Protein AF-0000000072075848 (afdb_homodimer)

Structure (mmCIF, N/CA/C/O backbone):
data_AF-0000000072075848-model_v1
#
loop_
_entity.id
_entity.type
_entity.pdbx_description
1 polymer 'Uncharacterized protein'
#
loop_
_atom_site.group_PDB
_atom_site.id
_atom_site.type_symbol
_atom_site.label_atom_id
_atom_site.label_alt_id
_atom_site.label_comp_id
_atom_site.label_asym_id
_atom_site.label_entity_id
_atom_site.label_seq_id
_atom_site.pdbx_PDB_ins_code
_atom_site.Cartn_x
_atom_site.Cartn_y
_atom_site.Cartn_z
_atom_site.occupancy
_atom_site.B_iso_or_equiv
_atom_site.auth_seq_id
_atom_site.auth_comp_id
_atom_site.auth_asym_id
_atom_site.auth_atom_id
_atom_site.pdbx_PDB_model_num
ATOM 1 N N . MET A 1 1 ? 5.395 -3.512 -11.695 1 87.88 1 MET A N 1
ATOM 2 C CA . MET A 1 1 ? 5.672 -4.086 -10.375 1 87.88 1 MET A CA 1
ATOM 3 C C . MET A 1 1 ? 5.152 -5.516 -10.289 1 87.88 1 MET A C 1
ATOM 5 O O . MET A 1 1 ? 4.219 -5.887 -11 1 87.88 1 MET A O 1
ATOM 9 N N . LYS A 1 2 ? 5.859 -6.375 -9.469 1 93.25 2 LYS A N 1
ATOM 10 C CA . LYS A 1 2 ? 5.355 -7.703 -9.125 1 93.25 2 LYS A CA 1
ATOM 11 C C . LYS A 1 2 ? 4.613 -7.68 -7.793 1 93.25 2 LYS A C 1
ATOM 13 O O . LYS A 1 2 ? 5.027 -7 -6.855 1 93.25 2 LYS A O 1
ATOM 18 N N . ILE A 1 3 ? 3.539 -8.461 -7.75 1 94.94 3 ILE A N 1
ATOM 19 C CA . ILE A 1 3 ? 2.715 -8.508 -6.54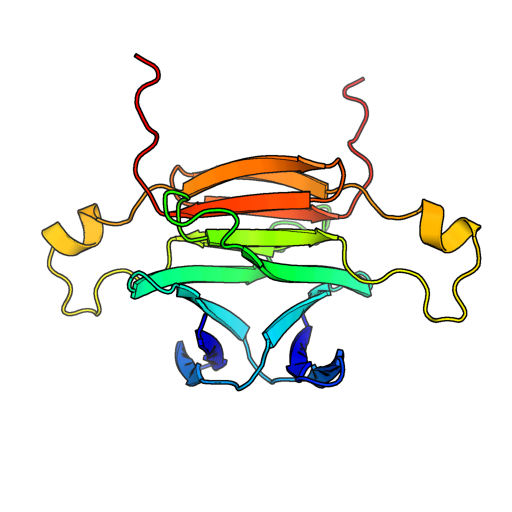7 1 94.94 3 ILE A CA 1
ATOM 20 C C . ILE A 1 3 ? 2.775 -9.906 -5.934 1 94.94 3 ILE A C 1
ATOM 22 O O . ILE A 1 3 ? 2.629 -10.906 -6.641 1 94.94 3 ILE A O 1
ATOM 26 N N . PHE A 1 4 ? 3.039 -9.945 -4.656 1 94.44 4 PHE A N 1
ATOM 27 C CA . PHE A 1 4 ? 3.018 -11.188 -3.895 1 94.44 4 PHE A CA 1
ATOM 28 C C . PHE A 1 4 ? 2.086 -11.07 -2.693 1 94.44 4 PHE A C 1
ATOM 30 O O . PHE A 1 4 ? 1.895 -9.977 -2.154 1 94.44 4 PHE A O 1
ATOM 37 N N . VAL A 1 5 ? 1.543 -12.188 -2.301 1 95.06 5 VAL A N 1
ATOM 38 C CA . VAL A 1 5 ? 0.857 -12.289 -1.017 1 95.06 5 VAL A CA 1
ATOM 39 C C . VAL A 1 5 ? 1.546 -13.328 -0.141 1 95.06 5 VAL A C 1
ATOM 41 O O . VAL A 1 5 ? 2.141 -14.281 -0.652 1 95.06 5 VAL A O 1
ATOM 44 N N . THR A 1 6 ? 1.476 -13.016 1.125 1 91.56 6 THR A N 1
ATOM 45 C CA . THR A 1 6 ? 2.033 -14 2.053 1 91.56 6 THR A CA 1
ATOM 46 C C . THR A 1 6 ? 0.938 -14.906 2.598 1 91.56 6 THR A C 1
ATOM 48 O O . THR A 1 6 ? -0.184 -14.461 2.844 1 91.56 6 THR A O 1
ATOM 51 N N . ASP A 1 7 ? 1.316 -16.172 2.721 1 90.12 7 ASP A N 1
ATOM 52 C CA . ASP A 1 7 ? 0.372 -17.078 3.381 1 90.12 7 ASP A CA 1
ATOM 53 C C . ASP A 1 7 ? 0.685 -17.203 4.871 1 90.12 7 ASP A C 1
ATOM 55 O O . ASP A 1 7 ? 1.527 -16.469 5.398 1 90.12 7 ASP A O 1
ATOM 59 N N . SER A 1 8 ? -0.065 -18.094 5.527 1 88.81 8 SER A N 1
ATOM 60 C CA . SER A 1 8 ? 0.029 -18.219 6.98 1 88.81 8 SER A CA 1
ATOM 61 C C . SER A 1 8 ? 1.42 -18.672 7.406 1 88.81 8 SER A C 1
ATOM 63 O O . SER A 1 8 ? 1.801 -18.516 8.57 1 88.81 8 SER A O 1
ATOM 65 N N . THR A 1 9 ? 2.248 -19.25 6.41 1 87.12 9 THR A N 1
ATOM 66 C CA . THR A 1 9 ? 3.594 -19.703 6.73 1 87.12 9 THR A CA 1
ATOM 67 C C . THR A 1 9 ? 4.621 -18.609 6.445 1 87.12 9 THR A C 1
ATOM 69 O O . THR A 1 9 ? 5.797 -18.766 6.777 1 87.12 9 THR A O 1
ATOM 72 N N . GLY A 1 10 ? 4.156 -17.578 5.844 1 83.62 10 GLY A N 1
ATOM 73 C CA . GLY A 1 10 ? 5.066 -16.5 5.488 1 83.62 10 GLY A CA 1
ATOM 74 C C . GLY A 1 10 ? 5.613 -16.625 4.082 1 83.62 10 GLY A C 1
ATOM 75 O O . GLY A 1 10 ? 6.371 -15.766 3.627 1 83.62 10 GLY A O 1
ATOM 76 N N . ALA A 1 11 ? 5.254 -17.719 3.396 1 88.31 11 ALA A N 1
ATOM 77 C CA . ALA A 1 11 ? 5.719 -17.922 2.027 1 88.31 11 ALA A CA 1
ATOM 78 C C . ALA A 1 11 ? 5.125 -16.891 1.085 1 88.31 11 ALA A C 1
ATOM 80 O O . ALA A 1 11 ? 3.953 -16.516 1.214 1 88.31 11 ALA A O 1
ATOM 81 N N . LEU A 1 12 ? 5.938 -16.5 0.154 1 90.75 12 LEU A N 1
ATOM 82 C CA . LEU A 1 12 ? 5.5 -15.523 -0.844 1 90.75 12 LEU A CA 1
ATOM 83 C C . LEU A 1 12 ? 4.891 -16.219 -2.053 1 90.75 12 LEU A C 1
ATOM 85 O O . LEU A 1 12 ? 5.484 -17.156 -2.602 1 90.75 12 LEU A O 1
ATOM 89 N N . HIS A 1 13 ? 3.715 -15.758 -2.422 1 94.12 13 HIS A N 1
ATOM 90 C CA . HIS A 1 13 ? 3.045 -16.234 -3.627 1 94.12 13 HIS A CA 1
ATOM 91 C C . HIS A 1 13 ? 2.795 -15.094 -4.605 1 94.12 13 HIS A C 1
ATOM 93 O O . HIS A 1 13 ? 2.092 -14.133 -4.277 1 94.12 13 HIS A O 1
ATOM 99 N N . GLN A 1 14 ? 3.361 -15.25 -5.762 1 95.94 14 GLN A N 1
ATOM 100 C CA . GLN A 1 14 ? 3.176 -14.211 -6.766 1 95.94 14 GLN A CA 1
ATOM 101 C C . GLN A 1 14 ? 1.755 -14.227 -7.32 1 95.94 14 GLN A C 1
ATOM 103 O O . GLN A 1 14 ? 1.195 -15.297 -7.57 1 95.94 14 GLN A O 1
ATOM 108 N N . VAL A 1 15 ? 1.175 -13.102 -7.469 1 96.06 15 VAL A N 1
ATOM 109 C CA . VAL A 1 15 ? -0.167 -12.961 -8.023 1 96.06 15 VAL A CA 1
ATOM 110 C C . VAL A 1 15 ? -0.135 -12.008 -9.219 1 96.06 15 VAL A C 1
ATOM 112 O O . VAL A 1 15 ? 0.559 -10.992 -9.195 1 96.06 15 VAL A O 1
ATOM 115 N N . GLU A 1 16 ? -0.877 -12.422 -10.281 1 95.19 16 GLU A N 1
ATOM 116 C CA . GLU A 1 16 ? -0.952 -11.547 -11.445 1 95.19 16 GLU A CA 1
ATOM 117 C C . GLU A 1 16 ? -1.965 -10.43 -11.234 1 95.19 16 GLU A C 1
ATOM 119 O O . GLU A 1 16 ? -3.09 -10.672 -10.797 1 95.19 16 GLU A O 1
ATOM 124 N N . GLY A 1 17 ? -1.541 -9.227 -11.453 1 93.69 17 GLY A N 1
ATOM 125 C CA . GLY A 1 17 ? -2.412 -8.07 -11.344 1 93.69 17 GLY A CA 1
ATOM 126 C C . GLY A 1 17 ? -1.705 -6.762 -11.641 1 93.69 17 GLY A C 1
ATOM 127 O O . GLY A 1 17 ? -0.473 -6.707 -11.664 1 93.69 17 GLY A O 1
ATOM 128 N N . GLU A 1 18 ? -2.494 -5.754 -11.922 1 91.19 18 GLU A N 1
ATOM 129 C CA . GLU A 1 18 ? -1.949 -4.438 -12.234 1 91.19 18 GLU A CA 1
ATOM 130 C C . GLU A 1 18 ? -1.873 -3.564 -10.984 1 91.19 18 GLU A C 1
ATOM 132 O O . GLU A 1 18 ? -0.913 -2.812 -10.805 1 91.19 18 GLU A O 1
ATOM 137 N N . THR A 1 19 ? -2.898 -3.611 -10.188 1 91.94 19 THR A N 1
ATOM 138 C CA . THR A 1 19 ? -2.953 -2.879 -8.922 1 91.94 19 THR A CA 1
ATOM 139 C C . THR A 1 19 ? -3.502 -3.764 -7.809 1 91.94 19 THR A C 1
ATOM 141 O O . THR A 1 19 ? -3.996 -4.863 -8.062 1 91.94 19 THR A O 1
ATOM 144 N N . VAL A 1 20 ? -3.336 -3.273 -6.629 1 93.44 20 VAL A N 1
ATOM 145 C CA . VAL A 1 20 ? -3.859 -3.957 -5.453 1 93.44 20 VAL A CA 1
ATOM 146 C C . VAL A 1 20 ? -4.957 -3.109 -4.809 1 93.44 20 VAL A C 1
ATOM 148 O O . VAL A 1 20 ? -4.82 -1.891 -4.691 1 93.44 20 VAL A O 1
ATOM 151 N N . VAL A 1 21 ? -6.027 -3.746 -4.48 1 91.06 21 VAL A N 1
ATOM 152 C CA . VAL A 1 21 ? -7.078 -3.127 -3.678 1 91.06 21 VAL A CA 1
ATOM 153 C C . VAL A 1 21 ? -7.23 -3.883 -2.357 1 91.06 21 VAL A C 1
ATOM 155 O O . VAL A 1 21 ? -7.312 -5.113 -2.346 1 91.06 21 VAL A O 1
ATOM 158 N N . VAL A 1 22 ? -7.195 -3.154 -1.279 1 92.56 22 VAL A N 1
ATOM 159 C CA . VAL A 1 22 ? -7.449 -3.773 0.018 1 92.56 22 VAL A CA 1
ATOM 160 C C . VAL A 1 22 ? -8.758 -3.24 0.598 1 92.56 22 VAL A C 1
ATOM 162 O O . VAL A 1 22 ? -9.031 -2.041 0.517 1 92.56 22 VAL A O 1
ATOM 165 N N . GLU A 1 23 ? -9.547 -4.094 1.081 1 89.19 23 GLU A N 1
ATOM 166 C CA . GLU A 1 23 ? -10.734 -3.734 1.851 1 89.19 23 GLU A CA 1
ATOM 167 C C . GLU A 1 23 ? -10.492 -3.898 3.348 1 89.19 23 GLU A C 1
ATOM 169 O O . GLU A 1 23 ? -10.203 -5 3.818 1 89.19 23 GLU A O 1
ATOM 174 N N . LEU A 1 24 ? -10.656 -2.805 4 1 88.38 24 LEU A N 1
ATOM 175 C CA . LEU A 1 24 ? -10.414 -2.793 5.438 1 88.38 24 LEU A CA 1
ATOM 176 C C . LEU A 1 24 ? -11.609 -3.359 6.195 1 88.38 24 LEU A C 1
ATOM 178 O O . LEU A 1 24 ? -12.68 -3.568 5.609 1 88.38 24 LEU A O 1
ATOM 182 N N . GLU A 1 25 ? -11.367 -3.572 7.445 1 84.44 25 GLU A N 1
ATOM 183 C CA . GLU A 1 25 ? -12.414 -4.18 8.258 1 84.44 25 GLU A CA 1
ATOM 184 C C . GLU A 1 25 ? -13.656 -3.299 8.305 1 84.44 25 GLU A C 1
ATOM 186 O O . GLU A 1 25 ? -14.781 -3.801 8.414 1 84.44 25 GLU A O 1
ATOM 191 N N . ASN A 1 26 ? -13.469 -2.02 8.188 1 80.56 26 ASN A N 1
ATOM 192 C CA . ASN A 1 26 ? -14.609 -1.109 8.242 1 80.56 26 ASN A CA 1
ATOM 193 C C . ASN A 1 26 ? -15.266 -0.943 6.879 1 80.56 26 ASN A C 1
ATOM 195 O O . ASN A 1 26 ? -16.156 -0.108 6.707 1 80.56 26 ASN A O 1
ATOM 199 N N . GLY A 1 27 ? -14.82 -1.688 5.914 1 81.56 27 GLY A N 1
ATOM 200 C CA . GLY A 1 27 ? -15.43 -1.679 4.59 1 81.56 27 GLY A CA 1
ATOM 201 C C . GLY A 1 27 ? -14.797 -0.667 3.652 1 81.56 27 GLY A C 1
ATOM 202 O O . GLY A 1 27 ? -15.047 -0.689 2.447 1 81.56 27 GLY A O 1
ATOM 203 N N . LYS A 1 28 ? -14.047 0.254 4.176 1 83.25 28 LYS A N 1
ATOM 204 C CA . LYS A 1 28 ? -13.359 1.208 3.312 1 83.25 28 LYS A CA 1
ATOM 205 C C . LYS A 1 28 ? -12.234 0.532 2.533 1 83.25 28 LYS A C 1
ATOM 207 O O . LYS A 1 28 ? -11.742 -0.521 2.939 1 83.25 28 LYS A O 1
ATOM 212 N N . THR A 1 29 ? -11.875 1.178 1.414 1 87.38 29 THR A N 1
ATOM 213 C CA . THR A 1 29 ? -10.875 0.541 0.557 1 87.38 29 THR A CA 1
ATOM 214 C C . THR A 1 29 ? -9.703 1.48 0.302 1 87.38 29 THR A C 1
ATOM 216 O O . THR A 1 29 ? -9.852 2.703 0.357 1 87.38 29 THR A O 1
ATOM 219 N N . LEU A 1 30 ? -8.57 0.925 0.158 1 90.12 30 LEU A N 1
ATOM 220 C CA . LEU A 1 30 ? -7.367 1.563 -0.362 1 90.12 30 LEU A CA 1
ATOM 221 C C . LEU A 1 30 ? -6.879 0.859 -1.624 1 90.12 30 LEU A C 1
ATOM 223 O O . LEU A 1 30 ? -6.992 -0.364 -1.741 1 90.12 30 LEU A O 1
ATOM 227 N N . GLU A 1 31 ? -6.402 1.621 -2.479 1 90.56 31 GLU A N 1
ATOM 228 C CA . GLU A 1 31 ? -5.809 1.087 -3.701 1 90.56 31 GLU A CA 1
ATOM 229 C C . GLU A 1 31 ? -4.348 1.5 -3.83 1 90.56 31 GLU A C 1
ATOM 231 O O . GLU A 1 31 ? -3.967 2.596 -3.414 1 90.56 31 GLU A O 1
ATOM 236 N N . LEU A 1 32 ? -3.549 0.618 -4.363 1 92.88 32 LEU A N 1
ATOM 237 C CA . LEU A 1 32 ? -2.141 0.936 -4.57 1 92.88 32 LEU A CA 1
ATOM 238 C C . LEU A 1 32 ? -1.674 0.466 -5.945 1 92.88 32 LEU A C 1
ATOM 240 O O . LEU A 1 32 ? -2.098 -0.59 -6.422 1 92.88 32 LEU A O 1
ATOM 244 N N . GLY A 1 33 ? -0.871 1.235 -6.543 1 91.25 33 GLY A N 1
ATOM 245 C CA . GLY A 1 33 ? -0.229 0.935 -7.812 1 91.25 33 GLY A CA 1
ATOM 246 C C . GLY A 1 33 ? 1.149 1.555 -7.945 1 91.25 33 GLY A C 1
ATOM 247 O O . GLY A 1 33 ? 1.474 2.516 -7.246 1 91.25 33 GLY A O 1
ATOM 248 N N . GLU A 1 34 ? 1.93 0.897 -8.75 1 89.19 34 GLU A N 1
ATOM 249 C CA . GLU A 1 34 ? 3.256 1.459 -8.984 1 89.19 34 GLU A CA 1
ATOM 250 C C . GLU A 1 34 ? 3.17 2.787 -9.727 1 89.19 34 GLU A C 1
ATOM 252 O O . GLU A 1 34 ? 2.363 2.938 -10.648 1 89.19 34 GLU A O 1
ATOM 257 N N . PHE A 1 35 ? 3.768 3.748 -9.164 1 79.75 35 PHE A N 1
ATOM 258 C CA . PHE A 1 35 ? 3.898 4.98 -9.93 1 79.75 35 PHE A CA 1
ATOM 259 C C . PHE A 1 35 ? 5.285 5.086 -10.555 1 79.75 35 PHE A C 1
ATOM 261 O O . PHE A 1 35 ? 6.262 4.594 -9.984 1 79.75 35 PHE A O 1
ATOM 268 N N . ASN A 1 36 ? 5.363 5.391 -11.734 1 71.81 36 ASN A N 1
ATOM 269 C CA . ASN A 1 36 ? 6.574 5.758 -12.461 1 71.81 36 ASN A CA 1
ATOM 270 C C . ASN A 1 36 ? 6.352 6.992 -13.336 1 71.81 36 ASN A C 1
ATOM 272 O O . ASN A 1 36 ? 6.113 6.875 -14.539 1 71.81 36 ASN A O 1
ATOM 276 N N . TYR A 1 37 ? 6.309 8.141 -12.594 1 68.56 37 TYR A N 1
ATOM 277 C CA . TYR A 1 37 ? 5.949 9.367 -13.289 1 68.56 37 TYR A CA 1
ATOM 278 C C . TYR A 1 37 ? 6.996 9.727 -14.336 1 68.56 37 TYR A C 1
ATOM 280 O O . TYR A 1 37 ? 6.652 10.172 -15.438 1 68.56 37 TYR A O 1
ATOM 288 N N . ARG A 1 38 ? 8.266 9.688 -13.883 1 68.38 38 ARG A N 1
ATOM 289 C CA . ARG A 1 38 ? 9.375 10.055 -14.758 1 68.38 38 ARG A CA 1
ATOM 290 C C . ARG A 1 38 ? 10.539 9.078 -14.602 1 68.38 38 ARG A C 1
ATOM 292 O O . ARG A 1 38 ? 10.641 8.383 -13.586 1 68.38 38 ARG A O 1
ATOM 299 N N . PRO A 1 39 ? 11.289 8.906 -15.734 1 73.19 39 PRO A N 1
ATOM 300 C CA . PRO A 1 39 ? 12.422 7.98 -15.703 1 73.19 39 PRO A CA 1
ATOM 301 C C . PRO A 1 39 ? 13.344 8.211 -14.508 1 73.19 39 PRO A C 1
ATOM 303 O O . PRO A 1 39 ? 13.922 7.254 -13.977 1 73.19 39 PRO A O 1
ATOM 306 N N . ASP A 1 40 ? 13.43 9.492 -13.953 1 76.88 40 ASP A N 1
ATOM 307 C CA . ASP A 1 40 ? 14.336 9.82 -12.859 1 76.88 40 ASP A CA 1
ATOM 308 C C . ASP A 1 40 ? 13.609 9.805 -11.516 1 76.88 40 ASP A C 1
ATOM 310 O O . ASP A 1 40 ? 14.203 10.078 -10.477 1 76.88 40 ASP A O 1
ATOM 314 N N . ALA A 1 41 ? 12.414 9.43 -11.703 1 75.94 41 ALA A N 1
ATOM 315 C CA . ALA A 1 41 ? 11.641 9.383 -10.469 1 75.94 41 ALA A CA 1
ATOM 316 C C . ALA A 1 41 ? 11.922 8.109 -9.688 1 75.94 41 ALA A C 1
ATOM 318 O O . ALA A 1 41 ? 12.234 7.07 -10.273 1 75.94 41 ALA A O 1
ATOM 319 N N . PRO A 1 42 ? 11.93 8.258 -8.406 1 82.25 42 PRO A N 1
ATOM 320 C CA . PRO A 1 42 ? 12.055 7.016 -7.641 1 82.25 42 PRO A CA 1
ATOM 321 C C . PRO A 1 42 ? 10.961 6 -7.98 1 82.25 42 PRO A C 1
ATOM 323 O O . PRO A 1 42 ? 9.898 6.375 -8.469 1 82.25 42 PRO A O 1
ATOM 326 N N . HIS A 1 43 ? 11.398 4.773 -7.871 1 86.38 43 HIS A N 1
ATOM 327 C CA . HIS A 1 43 ? 10.398 3.723 -8 1 86.38 43 HIS A CA 1
ATOM 328 C C . HIS A 1 43 ? 9.641 3.518 -6.688 1 86.38 43 HIS A C 1
ATOM 330 O O . HIS A 1 43 ? 10.258 3.371 -5.629 1 86.38 43 HIS A O 1
ATOM 336 N N . GLY A 1 44 ? 8.367 3.615 -6.762 1 90.62 44 GLY A N 1
ATOM 337 C CA . GLY A 1 44 ? 7.535 3.469 -5.574 1 90.62 44 GLY A CA 1
ATOM 338 C C . GLY A 1 44 ? 6.094 3.135 -5.895 1 90.62 44 GLY A C 1
ATOM 339 O O . GLY A 1 44 ? 5.793 2.625 -6.977 1 90.62 44 GLY A O 1
ATOM 340 N N . ILE A 1 45 ? 5.277 3.256 -4.906 1 93.44 45 ILE A N 1
ATOM 341 C CA . ILE A 1 45 ? 3.852 3.02 -5.098 1 93.44 45 ILE A CA 1
ATOM 342 C C . ILE A 1 45 ? 3.066 4.277 -4.738 1 93.44 45 ILE A C 1
ATOM 344 O O . ILE A 1 45 ? 3.514 5.082 -3.918 1 93.44 45 ILE A O 1
ATOM 348 N N . THR A 1 46 ? 2.018 4.438 -5.453 1 91.88 46 THR A N 1
ATOM 349 C CA . THR A 1 46 ? 0.996 5.398 -5.059 1 91.88 46 THR A CA 1
ATOM 350 C C . THR A 1 46 ? -0.142 4.707 -4.316 1 91.88 46 THR A C 1
ATOM 352 O O . THR A 1 46 ? -0.589 3.631 -4.715 1 91.88 46 THR A O 1
ATOM 355 N N . ILE A 1 47 ? -0.555 5.301 -3.199 1 92.38 47 ILE A N 1
ATOM 356 C CA . ILE A 1 47 ? -1.702 4.812 -2.441 1 92.38 47 ILE A CA 1
ATOM 357 C C . ILE A 1 47 ? -2.822 5.852 -2.477 1 92.38 47 ILE A C 1
ATOM 359 O O . ILE A 1 47 ? -2.578 7.043 -2.273 1 92.38 47 ILE A O 1
ATOM 363 N N . TRP A 1 48 ? -3.969 5.434 -2.779 1 87.38 48 TRP A N 1
ATOM 364 C CA . TRP A 1 48 ? -5.086 6.371 -2.783 1 87.38 48 TRP A CA 1
ATOM 365 C C . TRP A 1 48 ? -6.355 5.711 -2.256 1 87.38 48 TRP A C 1
ATOM 367 O O . TRP A 1 48 ? -6.453 4.48 -2.223 1 87.38 48 TRP A O 1
ATOM 377 N N . GLY A 1 49 ? -6.973 6.508 -1.62 1 78.94 49 GLY A N 1
ATOM 378 C CA . GLY A 1 49 ? -8.258 6.035 -1.125 1 78.94 49 GLY A CA 1
ATOM 379 C C . GLY A 1 49 ? -9.156 5.488 -2.219 1 78.94 49 GLY A C 1
ATOM 380 O O . GLY A 1 49 ? -9.148 5.992 -3.344 1 78.94 49 GLY A O 1
ATOM 381 N N . GLY A 1 50 ? -9.359 4.16 -2.232 1 61.09 50 GLY A N 1
ATOM 382 C CA . GLY A 1 50 ? -10.07 3.377 -3.232 1 61.09 50 GLY A CA 1
ATOM 383 C C . GLY A 1 50 ? -11.398 3.992 -3.645 1 61.09 50 GLY A C 1
ATOM 384 O O . GLY A 1 50 ? -11.742 5.086 -3.195 1 61.09 50 GLY A O 1
ATOM 385 N N . ARG A 1 51 ? -11.93 3.217 -4.785 1 54.31 51 ARG A N 1
ATOM 386 C CA . ARG A 1 51 ? -13.141 3.314 -5.594 1 54.31 51 ARG A CA 1
ATOM 387 C C . ARG A 1 51 ? -14.328 3.754 -4.742 1 54.31 51 ARG A C 1
ATOM 389 O O . ARG A 1 51 ? -14.484 3.303 -3.605 1 54.31 51 ARG A O 1
ATOM 396 N N . GLN A 1 52 ? -14.602 4.863 -5.141 1 45 52 GLN A N 1
ATOM 397 C CA . GLN A 1 52 ? -15.945 5.395 -4.938 1 45 52 GLN A CA 1
ATOM 398 C C . GLN A 1 52 ? -16.984 4.273 -4.859 1 45 52 GLN A C 1
ATOM 400 O O . GLN A 1 52 ? -16.734 3.164 -5.34 1 45 52 GLN A O 1
ATOM 405 N N . PRO A 1 53 ? -18.109 4.836 -5.02 1 40.94 53 PRO A N 1
ATOM 406 C CA . PRO A 1 53 ? -19.516 4.414 -5.074 1 40.94 53 PRO A CA 1
ATOM 407 C C . PRO A 1 53 ? -19.766 3.371 -6.16 1 40.94 53 PRO A C 1
ATOM 409 O O . PRO A 1 53 ? -19.172 3.428 -7.234 1 40.94 53 PRO A O 1
ATOM 412 N N . LEU A 1 54 ? -19.672 2.23 -5.859 1 45.25 54 LEU A N 1
ATOM 413 C CA . LEU A 1 54 ? -20.469 1.454 -6.805 1 45.25 54 LEU A CA 1
ATOM 414 C C . LEU A 1 54 ? -21.281 2.371 -7.711 1 45.25 54 LEU A C 1
ATOM 416 O O . LEU A 1 54 ? -21.625 3.494 -7.324 1 45.25 54 LEU A O 1
ATOM 420 N N . GLU A 1 55 ? -21.109 2.143 -8.961 1 50.16 55 GLU A N 1
ATOM 421 C CA . GLU A 1 55 ? -22.062 2.816 -9.844 1 50.16 55 GLU A CA 1
ATOM 422 C C . GLU A 1 55 ? -23.297 3.281 -9.07 1 50.16 55 GLU A C 1
ATOM 424 O O . GLU A 1 55 ? -23.922 4.277 -9.438 1 50.16 55 GLU A O 1
ATOM 429 N N . SER A 1 56 ? -23.516 2.578 -8.211 1 50.03 56 SER A N 1
ATOM 430 C CA . SER A 1 56 ? -24.703 2.955 -7.438 1 50.03 56 SER A CA 1
ATOM 431 C C . SER A 1 56 ? -24.375 4.078 -6.457 1 50.03 56 SER A C 1
ATOM 433 O O . SER A 1 56 ? -25.25 4.516 -5.703 1 50.03 56 SER A O 1
ATOM 435 N N . TRP A 1 57 ? -23.062 4.484 -6.57 1 49.19 57 TRP A N 1
ATOM 436 C CA . TRP A 1 57 ? -22.812 5.52 -5.578 1 49.19 57 TRP A CA 1
ATOM 437 C C . TRP A 1 57 ? -23.312 6.875 -6.062 1 49.19 57 TRP A C 1
ATOM 439 O O . TRP A 1 57 ? -23.094 7.25 -7.219 1 49.19 57 TRP A O 1
ATOM 449 N N . THR A 1 58 ? -24.125 7.488 -5.273 1 52.62 58 THR A N 1
ATOM 450 C CA . THR A 1 58 ? -24.625 8.836 -5.527 1 52.62 58 THR A CA 1
ATOM 451 C C . THR A 1 58 ? -23.484 9.859 -5.426 1 52.62 58 THR A C 1
ATOM 453 O O . THR A 1 58 ? -22.375 9.523 -5.012 1 52.62 58 THR A O 1
ATOM 456 N N . GLU A 1 59 ? -23.672 11.008 -5.969 1 52.66 59 GLU A N 1
ATOM 457 C CA . GLU A 1 59 ? -22.797 12.172 -5.852 1 52.66 59 GLU A CA 1
ATOM 458 C C . GLU A 1 59 ? -22.312 12.359 -4.418 1 52.66 59 GLU A C 1
ATOM 460 O O . GLU A 1 59 ? -21.156 12.695 -4.188 1 52.66 59 GLU A O 1
ATOM 465 N N . GLU A 1 60 ? -23.141 12.172 -3.518 1 52.78 60 GLU A N 1
ATOM 466 C CA . GLU A 1 60 ? -22.812 12.305 -2.102 1 52.78 60 GLU A CA 1
ATOM 467 C C . GLU A 1 60 ? -21.766 11.281 -1.682 1 52.78 60 GLU A C 1
ATOM 469 O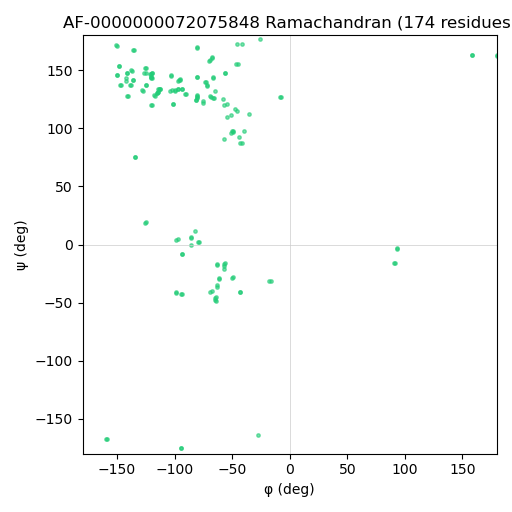 O . GLU A 1 60 ? -20.859 11.594 -0.9 1 52.78 60 GLU A O 1
ATOM 474 N N . ASP A 1 61 ? -21.891 10.125 -2.273 1 50.78 61 ASP A N 1
ATOM 475 C CA . ASP A 1 61 ? -20.969 9.055 -1.923 1 50.78 61 ASP A CA 1
ATOM 476 C C . ASP A 1 61 ? -19.547 9.383 -2.393 1 50.78 61 ASP A C 1
ATOM 478 O O . ASP A 1 61 ? -18.578 9.094 -1.691 1 50.78 61 ASP A O 1
ATOM 482 N N . ARG A 1 62 ? -19.516 9.938 -3.551 1 51.19 62 ARG A N 1
ATOM 483 C CA . ARG A 1 62 ? -18.25 10.312 -4.164 1 51.19 62 ARG A CA 1
ATOM 484 C C . ARG A 1 62 ? -17.547 11.406 -3.361 1 51.19 62 ARG A C 1
ATOM 486 O O . ARG A 1 62 ? -16.312 11.469 -3.326 1 51.19 62 ARG A O 1
ATOM 493 N N . GLN A 1 63 ? -18.312 12.305 -3.037 1 49.53 63 GLN A N 1
ATOM 494 C CA . GLN A 1 63 ? -17.75 13.406 -2.256 1 49.53 63 GLN A CA 1
ATOM 495 C C . GLN A 1 63 ? -17.109 12.898 -0.974 1 49.53 63 GLN A C 1
ATOM 497 O O . GLN A 1 63 ? -16.25 13.578 -0.394 1 49.53 63 GLN A O 1
ATOM 502 N N . LEU A 1 64 ? -17.547 11.805 -0.685 1 47.62 64 LEU A N 1
ATOM 503 C CA . LEU A 1 64 ? -16.938 11.266 0.532 1 47.62 64 LEU A CA 1
ATOM 504 C C . LEU A 1 64 ? -15.602 10.609 0.231 1 47.62 64 LEU A C 1
ATOM 506 O O . LEU A 1 64 ? -15.164 9.719 0.962 1 47.62 64 LEU A O 1
ATOM 510 N N . SER A 1 65 ? -15.227 10.914 -1.017 1 52.28 65 SER A N 1
ATOM 511 C CA . SER A 1 65 ? -13.875 10.406 -1.23 1 52.28 65 SER A CA 1
ATOM 512 C C . SER A 1 65 ? -12.977 10.711 -0.039 1 52.28 65 SER A C 1
ATOM 514 O O . SER A 1 65 ? -12.828 11.875 0.349 1 52.28 65 SER A O 1
ATOM 516 N N . GLU A 1 66 ? -12.93 9.828 0.792 1 62.41 66 GLU A N 1
ATOM 517 C CA . GLU A 1 66 ? -12.273 10.008 2.086 1 62.41 66 GLU A CA 1
ATOM 518 C C . GLU A 1 66 ? -10.812 10.398 1.916 1 62.41 66 GLU A C 1
ATOM 520 O O . GLU A 1 66 ? -10.141 9.938 0.987 1 62.41 66 GLU A O 1
ATOM 525 N N . GLN A 1 67 ? -10.414 11.461 2.484 1 76.75 67 GLN A N 1
ATOM 526 C CA . GLN A 1 67 ? -9.016 11.852 2.684 1 76.75 67 GLN A CA 1
ATOM 527 C C . GLN A 1 67 ? -8.188 10.672 3.193 1 76.75 67 GLN A C 1
ATOM 529 O O . GLN A 1 67 ? -8.742 9.633 3.566 1 76.75 67 GLN A O 1
ATOM 534 N N . LEU A 1 68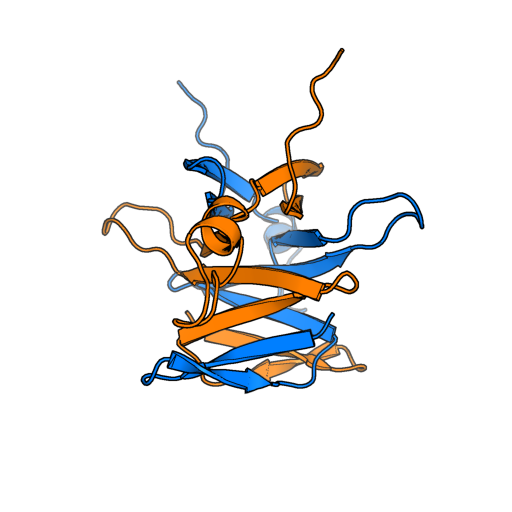 ? -6.973 10.797 2.91 1 87.81 68 LEU A N 1
ATOM 535 C CA . LEU A 1 68 ? -6.047 9.836 3.494 1 87.81 68 LEU A CA 1
ATOM 536 C C . LEU A 1 68 ? -5.293 10.453 4.672 1 87.81 68 LEU A C 1
ATOM 538 O O . LEU A 1 68 ? -4.859 11.602 4.602 1 87.81 68 LEU A O 1
ATOM 542 N N . ASN A 1 69 ? -5.258 9.727 5.703 1 87.25 69 ASN A N 1
ATOM 543 C CA . ASN A 1 69 ? -4.418 10.07 6.844 1 87.25 69 ASN A CA 1
ATOM 544 C C . ASN A 1 69 ? -3.162 9.203 6.895 1 87.25 69 ASN A C 1
ATOM 546 O O . ASN A 1 69 ? -3.184 8.047 6.473 1 87.25 69 ASN A O 1
ATOM 550 N N . LEU A 1 70 ? -2.09 9.852 7.352 1 90.31 70 LEU A N 1
ATOM 551 C CA . LEU A 1 70 ? -0.85 9.094 7.457 1 90.31 70 LEU A CA 1
ATOM 552 C C . LEU A 1 70 ? -0.084 9.477 8.719 1 90.31 70 LEU A C 1
ATOM 554 O O . LEU A 1 70 ? -0.179 10.609 9.188 1 90.31 70 LEU A O 1
ATOM 558 N N . THR A 1 71 ? 0.612 8.586 9.289 1 88.44 71 THR A N 1
ATOM 559 C CA . THR A 1 71 ? 1.533 8.828 10.391 1 88.44 71 THR A CA 1
ATOM 560 C C . THR A 1 71 ? 2.795 7.984 10.242 1 88.44 71 THR A C 1
ATOM 562 O O . THR A 1 71 ? 2.717 6.773 10.008 1 88.44 71 THR A O 1
ATOM 565 N N . LEU A 1 72 ? 3.896 8.633 10.305 1 86.56 72 LEU A N 1
ATOM 566 C CA . LEU A 1 72 ? 5.16 7.906 10.336 1 86.56 72 LEU A CA 1
ATOM 567 C C . LEU A 1 72 ? 5.32 7.133 11.641 1 86.56 72 LEU A C 1
ATOM 569 O O . LEU A 1 72 ? 5.199 7.707 12.719 1 86.56 72 LEU A O 1
ATOM 573 N N . ILE A 1 73 ? 5.586 5.875 11.586 1 83.19 73 ILE A N 1
ATOM 574 C CA . ILE A 1 73 ? 5.773 5.031 12.766 1 83.19 73 ILE A CA 1
ATOM 575 C C . ILE A 1 73 ? 7.266 4.859 13.047 1 83.19 73 ILE A C 1
ATOM 577 O O . ILE A 1 73 ? 7.688 4.848 14.203 1 83.19 73 ILE A O 1
ATOM 581 N N . ALA A 1 74 ? 8.039 4.68 12 1 81.69 74 ALA A N 1
ATOM 582 C CA . ALA A 1 74 ? 9.492 4.562 12 1 81.69 74 ALA A CA 1
ATOM 583 C C . ALA A 1 74 ? 10.086 5.074 10.695 1 81.69 74 ALA A C 1
ATOM 585 O O . ALA A 1 74 ? 9.352 5.434 9.766 1 81.69 74 ALA A O 1
ATOM 586 N N . GLY A 1 75 ? 11.398 5.184 10.633 1 78.62 75 GLY A N 1
ATOM 587 C CA . GLY A 1 75 ? 12.047 5.66 9.422 1 78.62 75 GLY A CA 1
ATOM 588 C C . GLY A 1 75 ? 11.719 4.824 8.195 1 78.62 75 GLY A C 1
ATOM 589 O O . GLY A 1 75 ? 11.898 5.277 7.066 1 78.62 75 GLY A O 1
ATOM 590 N N . ASN A 1 76 ? 11.211 3.625 8.453 1 83.31 76 ASN A N 1
ATOM 591 C CA . ASN A 1 76 ? 10.945 2.725 7.336 1 83.31 76 ASN A CA 1
ATOM 592 C C . ASN A 1 76 ? 9.5 2.229 7.348 1 83.31 76 ASN A C 1
ATOM 594 O O . ASN A 1 76 ? 9.188 1.197 6.75 1 83.31 76 ASN A O 1
ATOM 598 N N . CYS A 1 77 ? 8.688 3.002 8.109 1 87.38 77 CYS A N 1
ATOM 599 C CA . CYS A 1 77 ? 7.332 2.492 8.281 1 87.38 77 CYS A CA 1
ATOM 600 C C . CYS A 1 77 ? 6.328 3.635 8.383 1 87.38 77 CYS A C 1
ATOM 602 O O . CYS A 1 77 ? 6.566 4.613 9.094 1 87.38 77 CYS A O 1
ATOM 604 N N . VAL A 1 78 ? 5.164 3.486 7.703 1 91.5 78 VAL A N 1
ATOM 605 C CA . VAL A 1 78 ? 4.102 4.484 7.727 1 91.5 78 VAL A CA 1
ATOM 606 C C . VAL A 1 78 ? 2.746 3.791 7.84 1 91.5 78 VAL A C 1
ATOM 608 O O . VAL A 1 78 ? 2.521 2.748 7.219 1 91.5 78 VAL A O 1
ATOM 611 N N . ASP A 1 79 ? 1.904 4.367 8.68 1 90.94 79 ASP A N 1
ATOM 612 C CA . ASP A 1 79 ? 0.501 3.967 8.719 1 90.94 79 ASP A CA 1
ATOM 613 C C . ASP A 1 79 ? -0.347 4.863 7.816 1 90.94 79 ASP A C 1
ATOM 615 O O . ASP A 1 79 ? -0.21 6.09 7.848 1 90.94 79 ASP A O 1
ATOM 619 N N . VAL A 1 80 ? -1.193 4.266 7.031 1 92.06 80 VAL A N 1
ATOM 620 C CA . VAL A 1 80 ? -2.094 4.988 6.141 1 92.06 80 VAL A CA 1
ATOM 621 C C . VAL A 1 80 ? -3.529 4.512 6.359 1 92.06 80 VAL A C 1
ATOM 623 O O . VAL A 1 80 ? -3.785 3.309 6.434 1 92.06 80 VAL A O 1
ATOM 626 N N . TRP A 1 81 ? -4.488 5.477 6.5 1 90.06 81 TRP A N 1
ATOM 627 C CA . TRP A 1 81 ? -5.887 5.074 6.629 1 90.06 81 TRP A CA 1
ATOM 628 C C . TRP A 1 81 ? -6.816 6.133 6.047 1 90.06 81 TRP A C 1
ATOM 630 O O . TRP A 1 81 ? -6.496 7.324 6.062 1 90.06 81 TRP A O 1
ATOM 640 N N . PRO A 1 82 ? -7.863 5.656 5.5 1 86.69 82 PRO A N 1
ATOM 641 C CA . PRO A 1 82 ? -8.852 6.602 4.969 1 86.69 82 PRO A CA 1
ATOM 642 C C . PRO A 1 82 ? -9.633 7.309 6.07 1 86.69 82 PRO A C 1
ATOM 644 O O . PRO A 1 82 ? -9.938 6.707 7.105 1 86.69 82 PRO A O 1
ATOM 647 N N . GLY A 1 83 ? -9.867 8.562 5.875 1 79.69 83 GLY A N 1
ATOM 648 C CA . GLY A 1 83 ? -10.703 9.305 6.809 1 79.69 83 GLY A CA 1
ATOM 649 C C . GLY A 1 83 ? -10.469 10.797 6.758 1 79.69 83 GLY A C 1
ATOM 650 O O . GLY A 1 83 ? -9.477 11.266 6.188 1 79.69 83 GLY A O 1
ATOM 651 N N . ARG A 1 84 ? -11.43 11.484 7.32 1 71.94 84 ARG A N 1
ATOM 652 C CA . ARG A 1 84 ? -11.297 12.938 7.414 1 71.94 84 ARG A CA 1
ATOM 653 C C . ARG A 1 84 ? -10.312 13.328 8.516 1 71.94 84 ARG A C 1
ATOM 655 O O . ARG A 1 84 ? -10.266 12.688 9.57 1 71.94 84 ARG A O 1
ATOM 662 N N . ALA A 1 85 ? -9.227 14.109 8.07 1 60.12 85 ALA A N 1
ATOM 663 C CA . ALA A 1 85 ? -8.266 14.594 9.062 1 60.12 85 ALA A CA 1
ATOM 664 C C . ALA A 1 85 ? -8.977 15.172 10.281 1 60.12 85 ALA A C 1
ATOM 666 O O . ALA A 1 85 ? -10.023 15.812 10.148 1 60.12 85 ALA A O 1
ATOM 667 N N . LYS A 1 86 ? -8.781 14.492 11.461 1 54.59 86 LYS A N 1
ATOM 668 C CA . LYS A 1 86 ? -9.352 15.164 12.625 1 54.59 86 LYS A CA 1
ATOM 669 C C . LYS A 1 86 ? -8.836 16.594 12.742 1 54.59 86 LYS A C 1
ATOM 671 O O . LYS A 1 86 ? -7.645 16.859 12.539 1 54.59 86 LYS A O 1
ATOM 676 N N . LYS A 1 87 ? -9.719 17.594 12.727 1 48.59 87 LYS A N 1
ATOM 677 C CA . LYS A 1 87 ? -9.352 18.953 13.117 1 48.59 87 LYS A CA 1
ATOM 678 C C . LYS A 1 87 ? -8.609 18.953 14.445 1 48.59 87 LYS A C 1
ATOM 680 O O . LYS A 1 87 ? -9.055 18.344 15.422 1 48.59 87 LYS A O 1
ATOM 685 N N . GLN A 1 88 ? -7.203 18.984 14.508 1 37.81 88 GLN A N 1
ATOM 686 C CA . GLN A 1 88 ? -6.617 19.359 15.789 1 37.81 88 GLN A CA 1
ATOM 687 C C . GLN A 1 88 ? -7.371 20.516 16.422 1 37.81 88 GLN A C 1
ATOM 689 O O . GLN A 1 88 ? -7.453 21.609 15.844 1 37.81 88 GLN A O 1
ATOM 694 N N . ASP A 1 89 ? -8.352 20.234 17.141 1 34.66 89 ASP A N 1
ATOM 695 C CA . ASP A 1 89 ? -8.789 21.359 17.953 1 34.66 89 ASP A CA 1
ATOM 696 C C . ASP A 1 89 ? -7.621 22 18.703 1 34.66 89 ASP A C 1
ATOM 698 O O . ASP A 1 89 ? -6.727 21.297 19.188 1 34.66 89 ASP A O 1
ATOM 702 N N . MET B 1 1 ? -8.086 -7.934 6.801 1 87.81 1 MET B N 1
ATOM 703 C CA . MET B 1 1 ? -8.328 -7.227 5.547 1 87.81 1 MET B CA 1
ATOM 704 C C . MET B 1 1 ? -8.477 -8.211 4.391 1 87.81 1 MET B C 1
ATOM 706 O O . MET B 1 1 ? -7.965 -9.328 4.449 1 87.81 1 MET B O 1
ATOM 710 N N . LYS B 1 2 ? -9.312 -7.832 3.357 1 93.25 2 LYS B N 1
ATOM 711 C CA . LYS B 1 2 ? -9.391 -8.57 2.1 1 93.25 2 LYS B CA 1
ATOM 712 C C . LYS B 1 2 ? -8.469 -7.957 1.048 1 93.25 2 LYS B C 1
ATOM 714 O O . LYS B 1 2 ? -8.352 -6.734 0.955 1 93.25 2 LYS B O 1
ATOM 719 N N . ILE B 1 3 ? -7.859 -8.836 0.274 1 94.69 3 ILE B N 1
ATOM 720 C CA . ILE B 1 3 ? -6.922 -8.391 -0.751 1 94.69 3 ILE B CA 1
ATOM 721 C C . ILE B 1 3 ? -7.473 -8.734 -2.135 1 94.69 3 ILE B C 1
ATOM 723 O O . ILE B 1 3 ? -7.93 -9.852 -2.371 1 94.69 3 ILE B O 1
ATOM 727 N N . PHE B 1 4 ? -7.461 -7.75 -2.992 1 94.25 4 PHE B N 1
ATOM 728 C CA . PHE B 1 4 ? -7.844 -7.934 -4.387 1 94.25 4 PHE B CA 1
ATOM 729 C C . PHE B 1 4 ? -6.742 -7.438 -5.32 1 94.25 4 PHE B C 1
ATOM 731 O O . PHE B 1 4 ? -5.988 -6.527 -4.969 1 94.25 4 PHE B O 1
ATOM 738 N N . VAL B 1 5 ? -6.676 -8.031 -6.484 1 94.88 5 VAL B N 1
ATOM 739 C CA . VAL B 1 5 ? -5.867 -7.5 -7.574 1 94.88 5 VAL B CA 1
ATOM 740 C C . VAL B 1 5 ? -6.758 -7.18 -8.773 1 94.88 5 VAL B C 1
ATOM 742 O O . VAL B 1 5 ? -7.797 -7.812 -8.969 1 94.88 5 VAL B O 1
ATOM 745 N N . THR B 1 6 ? -6.309 -6.152 -9.453 1 91.44 6 THR B N 1
ATOM 746 C CA . THR B 1 6 ? -7.047 -5.816 -10.664 1 91.44 6 THR B CA 1
ATOM 747 C C . THR B 1 6 ? -6.375 -6.426 -11.891 1 91.44 6 THR B C 1
ATOM 749 O O . THR B 1 6 ? -5.148 -6.488 -11.969 1 91.44 6 THR B O 1
ATOM 752 N N . ASP B 1 7 ? -7.23 -6.902 -12.781 1 89.88 7 ASP B N 1
ATOM 753 C CA . ASP B 1 7 ? -6.664 -7.371 -14.039 1 89.88 7 ASP B CA 1
ATOM 754 C C . ASP B 1 7 ? -6.707 -6.273 -15.102 1 89.88 7 ASP B C 1
ATOM 756 O O . ASP B 1 7 ? -7.027 -5.125 -14.797 1 89.88 7 ASP B O 1
ATOM 760 N N . SER B 1 8 ? -6.297 -6.648 -16.312 1 89 8 SER B N 1
ATOM 761 C CA . SER B 1 8 ? -6.152 -5.672 -17.391 1 89 8 SER B CA 1
ATOM 762 C C . SER B 1 8 ? -7.488 -5.035 -17.75 1 89 8 SER B C 1
ATOM 764 O O . SER B 1 8 ? -7.531 -3.971 -18.375 1 89 8 SER B O 1
ATOM 766 N N . THR B 1 9 ? -8.672 -5.684 -17.297 1 87.38 9 THR B N 1
ATOM 767 C CA . THR B 1 9 ? -9.992 -5.141 -17.578 1 87.38 9 THR B CA 1
ATOM 768 C C . THR B 1 9 ? -10.477 -4.266 -16.438 1 87.38 9 THR B C 1
ATOM 770 O O . THR B 1 9 ? -11.516 -3.611 -16.547 1 87.38 9 THR B O 1
ATOM 773 N N . GLY B 1 10 ? -9.727 -4.293 -15.391 1 83.31 10 GLY B N 1
ATOM 774 C CA . GLY B 1 10 ? -10.133 -3.525 -14.219 1 83.31 10 GLY B CA 1
ATOM 775 C C . GLY B 1 10 ? -10.938 -4.332 -13.227 1 83.31 10 GLY B C 1
ATOM 776 O O . GLY B 1 10 ? -11.328 -3.822 -12.172 1 83.31 10 GLY B O 1
ATOM 777 N N . ALA B 1 11 ? -11.242 -5.594 -13.57 1 88.12 11 ALA B N 1
ATOM 778 C CA . ALA B 1 11 ? -12.008 -6.461 -12.68 1 88.12 11 ALA B CA 1
ATOM 779 C C . ALA B 1 11 ? -11.219 -6.781 -11.414 1 88.12 11 ALA B C 1
ATOM 781 O O . ALA B 1 11 ? -10.008 -6.996 -11.469 1 88.12 11 ALA B O 1
ATOM 782 N N . LEU B 1 12 ? -11.93 -6.867 -10.336 1 90.56 12 LEU B N 1
ATOM 783 C CA . LEU B 1 12 ? -11.312 -7.195 -9.055 1 90.56 12 LEU B CA 1
ATOM 784 C C . LEU B 1 12 ? -11.32 -8.703 -8.82 1 90.56 12 LEU B C 1
ATOM 786 O O . LEU B 1 12 ? -12.352 -9.359 -8.977 1 90.56 12 LEU B O 1
ATOM 790 N N . HIS B 1 13 ? -10.164 -9.219 -8.477 1 93.94 13 HIS B N 1
ATOM 791 C CA . HIS B 1 13 ? -10.016 -10.617 -8.102 1 93.94 13 HIS B CA 1
ATOM 792 C C . HIS B 1 13 ? -9.492 -10.758 -6.676 1 93.94 13 HIS B C 1
ATOM 794 O O . HIS B 1 13 ? -8.391 -10.281 -6.367 1 93.94 13 HIS B O 1
ATOM 800 N N . GLN B 1 14 ? -10.289 -11.406 -5.867 1 95.75 14 GLN B N 1
ATOM 801 C CA . GLN B 1 14 ? -9.859 -11.594 -4.484 1 95.75 14 GLN B CA 1
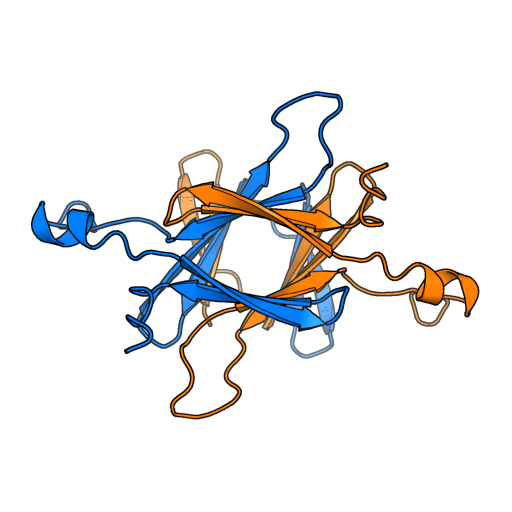ATOM 802 C C . GLN B 1 14 ? -8.734 -12.609 -4.391 1 95.75 14 GLN B C 1
ATOM 804 O O . GLN B 1 14 ? -8.758 -13.641 -5.074 1 95.75 14 GLN B O 1
ATOM 809 N N . VAL B 1 15 ? -7.762 -12.32 -3.615 1 95.94 15 VAL B N 1
ATOM 810 C CA . VAL B 1 15 ? -6.633 -13.219 -3.391 1 95.94 15 VAL B CA 1
ATOM 811 C C . VAL B 1 15 ? -6.48 -13.492 -1.897 1 95.94 15 VAL B C 1
ATOM 813 O O . VAL B 1 15 ? -6.641 -12.594 -1.072 1 95.94 15 VAL B O 1
ATOM 816 N N . GLU B 1 16 ? -6.219 -14.797 -1.605 1 95.25 16 GLU B N 1
ATOM 817 C CA . GLU B 1 16 ? -6 -15.141 -0.205 1 95.25 16 GLU B CA 1
ATOM 818 C C . GLU B 1 16 ? -4.578 -14.805 0.232 1 95.25 16 GLU B C 1
ATOM 820 O O . GLU B 1 16 ? -3.613 -15.148 -0.459 1 95.25 16 GLU B O 1
ATOM 825 N N . GLY B 1 17 ? -4.453 -14.094 1.298 1 93.88 17 GLY B N 1
ATOM 826 C CA . GLY B 1 17 ? -3.158 -13.75 1.861 1 93.88 17 GLY B CA 1
ATOM 827 C C . GLY B 1 17 ? -3.262 -12.898 3.111 1 93.88 17 GLY B C 1
ATOM 828 O O . GLY B 1 17 ? -4.324 -12.352 3.414 1 93.88 17 GLY B O 1
ATOM 829 N N . GLU B 1 18 ? -2.172 -12.844 3.854 1 91.19 18 GLU B N 1
ATOM 830 C CA . GLU B 1 18 ? -2.131 -12.07 5.09 1 91.19 18 GLU B CA 1
ATOM 831 C C . GLU B 1 18 ? -1.576 -10.672 4.848 1 91.19 18 GLU B C 1
ATOM 833 O O . GLU B 1 18 ? -2.053 -9.703 5.438 1 91.19 18 GLU B O 1
ATOM 838 N N . THR B 1 19 ? -0.545 -10.594 4.062 1 92 19 THR B N 1
ATOM 839 C CA . THR B 1 19 ? 0.065 -9.32 3.691 1 92 19 THR B CA 1
ATOM 840 C C . THR B 1 19 ? 0.375 -9.289 2.197 1 92 19 THR B C 1
ATOM 842 O O . THR B 1 19 ? 0.283 -10.312 1.516 1 92 19 THR B O 1
ATOM 845 N N . VAL B 1 20 ? 0.665 -8.117 1.757 1 93.62 20 VAL B N 1
ATOM 846 C CA . VAL B 1 20 ? 1.054 -7.914 0.366 1 93.62 20 VAL B CA 1
ATOM 847 C C . VAL B 1 20 ? 2.512 -7.465 0.297 1 93.62 20 VAL B C 1
ATOM 849 O O . VAL B 1 20 ? 2.947 -6.621 1.086 1 93.62 20 VAL B O 1
ATOM 852 N N . VAL B 1 21 ? 3.246 -8.07 -0.583 1 91.5 21 VAL B N 1
ATOM 853 C CA . VAL B 1 21 ? 4.594 -7.613 -0.91 1 91.5 21 VAL B CA 1
ATOM 854 C C . VAL B 1 21 ? 4.656 -7.191 -2.375 1 91.5 21 VAL B C 1
ATOM 856 O O . VAL B 1 21 ? 4.203 -7.922 -3.26 1 91.5 21 VAL B O 1
ATOM 859 N N . VAL B 1 22 ? 5.141 -6.016 -2.596 1 92.75 22 VAL B N 1
ATOM 860 C CA . VAL B 1 22 ? 5.344 -5.566 -3.969 1 92.75 22 VAL B CA 1
ATOM 861 C C . VAL B 1 22 ? 6.836 -5.434 -4.254 1 92.75 22 VAL B C 1
ATOM 863 O O . VAL B 1 22 ? 7.594 -4.93 -3.422 1 92.75 22 VAL B O 1
ATOM 866 N N . GLU B 1 23 ? 7.254 -5.934 -5.336 1 89.62 23 GLU B N 1
ATOM 867 C CA . GLU B 1 23 ? 8.602 -5.719 -5.848 1 89.62 23 GLU B CA 1
ATOM 868 C C . GLU B 1 23 ? 8.609 -4.668 -6.953 1 89.62 23 GLU B C 1
ATOM 870 O O . GLU B 1 23 ? 7.961 -4.844 -7.988 1 89.62 23 GLU B O 1
ATOM 875 N N . LEU B 1 24 ? 9.367 -3.66 -6.672 1 88.38 24 LEU B N 1
ATOM 876 C CA . LEU B 1 24 ? 9.445 -2.549 -7.613 1 88.38 24 LEU B CA 1
ATOM 877 C C . LEU B 1 24 ? 10.398 -2.871 -8.766 1 88.38 24 LEU B C 1
ATOM 879 O O . LEU B 1 24 ? 11.125 -3.865 -8.711 1 88.38 24 LEU B O 1
ATOM 883 N N . GLU B 1 25 ? 10.336 -2.006 -9.734 1 84.69 25 GLU B N 1
ATOM 884 C CA . GLU B 1 25 ? 11.148 -2.244 -10.922 1 84.69 25 GLU B CA 1
ATOM 885 C C . GLU B 1 25 ? 12.633 -2.266 -10.578 1 84.69 25 GLU B C 1
ATOM 887 O O . GLU B 1 25 ? 13.414 -2.963 -11.227 1 84.69 25 GLU B O 1
ATOM 892 N N . ASN B 1 26 ? 12.992 -1.538 -9.57 1 80.88 26 ASN B N 1
ATOM 893 C CA . ASN B 1 26 ? 14.406 -1.484 -9.195 1 80.88 26 ASN B CA 1
ATOM 894 C C . ASN B 1 26 ? 14.781 -2.629 -8.258 1 80.88 26 ASN B C 1
ATOM 896 O O . ASN B 1 26 ? 15.891 -2.666 -7.734 1 80.88 26 ASN B O 1
ATOM 900 N N . GLY B 1 27 ? 13.891 -3.531 -8.031 1 81.75 27 GLY B N 1
ATOM 901 C CA . GLY B 1 27 ? 14.164 -4.711 -7.223 1 81.75 27 GLY B CA 1
ATOM 902 C C . GLY B 1 27 ? 13.867 -4.512 -5.75 1 81.75 27 GLY B C 1
ATOM 903 O O . GLY B 1 27 ? 13.844 -5.473 -4.977 1 81.75 27 GLY B O 1
ATOM 904 N N . LYS B 1 28 ? 13.719 -3.293 -5.316 1 83.62 28 LYS B N 1
ATOM 905 C CA . LYS B 1 28 ? 13.359 -3.047 -3.924 1 83.62 28 LYS B CA 1
ATOM 906 C C . LYS B 1 28 ? 11.93 -3.48 -3.635 1 83.62 28 LYS B C 1
ATOM 908 O O . LYS B 1 28 ? 11.109 -3.582 -4.551 1 83.62 28 LYS B O 1
ATOM 913 N N . THR B 1 29 ? 11.664 -3.717 -2.346 1 87.44 29 THR B N 1
ATOM 914 C CA . THR B 1 29 ? 10.352 -4.238 -2 1 87.44 29 THR B CA 1
ATOM 915 C C . THR B 1 29 ? 9.68 -3.367 -0.941 1 87.44 29 THR B C 1
ATOM 917 O O . THR B 1 29 ? 10.359 -2.711 -0.152 1 87.44 29 THR B O 1
ATOM 920 N N . LEU B 1 30 ? 8.414 -3.297 -1.006 1 90.31 30 LEU B N 1
ATOM 921 C CA . LEU B 1 30 ? 7.539 -2.771 0.034 1 90.31 30 LEU B CA 1
ATOM 922 C C . LEU B 1 30 ? 6.555 -3.836 0.505 1 90.31 30 LEU B C 1
ATOM 924 O O . LEU B 1 30 ? 6.094 -4.656 -0.292 1 90.31 30 LEU B O 1
ATOM 928 N N . GLU B 1 31 ? 6.316 -3.793 1.714 1 90.5 31 GLU B N 1
ATOM 929 C CA . GLU B 1 31 ? 5.32 -4.688 2.293 1 90.5 31 GLU B CA 1
ATOM 930 C C . GLU B 1 31 ? 4.195 -3.904 2.961 1 90.5 31 GLU B C 1
ATOM 932 O O . GLU B 1 31 ? 4.426 -2.828 3.518 1 90.5 31 GLU B O 1
ATOM 937 N N . LEU B 1 32 ? 3.004 -4.43 2.859 1 92.88 32 LEU B N 1
ATOM 938 C CA . LEU B 1 32 ? 1.866 -3.777 3.498 1 92.88 32 LEU B CA 1
ATOM 939 C C . LEU B 1 32 ? 0.984 -4.801 4.207 1 92.88 32 LEU B C 1
ATOM 941 O O . LEU B 1 32 ? 0.798 -5.914 3.715 1 92.88 32 LEU B O 1
ATOM 945 N N . GLY B 1 33 ? 0.509 -4.418 5.316 1 91.25 33 GLY B N 1
ATOM 946 C CA . GLY B 1 33 ? -0.43 -5.195 6.109 1 91.25 33 GLY B CA 1
ATOM 947 C C . GLY B 1 33 ? -1.39 -4.336 6.91 1 91.25 33 GLY B C 1
ATOM 948 O O . GLY B 1 33 ? -1.114 -3.162 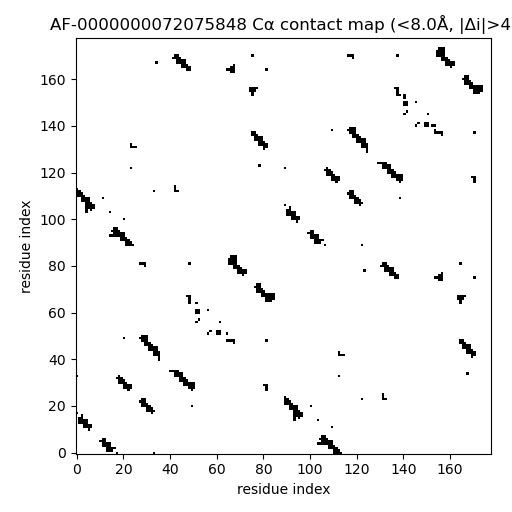7.164 1 91.25 33 GLY B O 1
ATOM 949 N N . GLU B 1 34 ? -2.525 -4.941 7.168 1 89 34 GLU B N 1
ATOM 950 C CA . GLU B 1 34 ? -3.488 -4.207 7.98 1 89 34 GLU B CA 1
ATOM 951 C C . GLU B 1 34 ? -2.969 -4.008 9.406 1 89 34 GLU B C 1
ATOM 953 O O . GLU B 1 34 ? -2.367 -4.918 9.984 1 89 34 GLU B O 1
ATOM 958 N N . PHE B 1 35 ? -2.961 -2.807 9.797 1 79.25 35 PHE B N 1
ATOM 959 C CA . PHE B 1 35 ? -2.674 -2.588 11.211 1 79.25 35 PHE B CA 1
ATOM 960 C C . PHE B 1 35 ? -3.959 -2.365 11.992 1 79.25 35 PHE B C 1
ATOM 962 O O . PHE B 1 35 ? -4.934 -1.824 11.461 1 79.25 35 PHE B O 1
ATOM 969 N N . ASN B 1 36 ? -4.125 -2.992 13.047 1 71.88 36 ASN B N 1
ATOM 970 C CA . ASN B 1 36 ? -5.168 -2.775 14.039 1 71.88 36 ASN B CA 1
ATOM 971 C C . ASN B 1 36 ? -4.598 -2.781 15.461 1 71.88 36 ASN B C 1
ATOM 973 O O . ASN B 1 36 ? -4.676 -3.791 16.156 1 71.88 36 ASN B O 1
ATOM 977 N N . TYR B 1 37 ? -3.928 -1.635 15.734 1 68.81 37 TYR B N 1
ATOM 978 C CA . TYR B 1 37 ? -3.213 -1.584 17 1 68.81 37 TYR B CA 1
ATOM 979 C C . TYR B 1 37 ? -4.18 -1.647 18.188 1 68.81 37 TYR B C 1
ATOM 981 O O . TYR B 1 37 ? -3.896 -2.293 19.188 1 68.81 37 TYR B O 1
ATOM 989 N N . ARG B 1 38 ? -5.215 -0.806 18.062 1 68.75 38 ARG B N 1
ATOM 990 C CA . ARG B 1 38 ? -6.203 -0.719 19.125 1 68.75 38 ARG B CA 1
ATOM 991 C C . ARG B 1 38 ? -7.617 -0.656 18.562 1 68.75 38 ARG B C 1
ATOM 993 O O . ARG B 1 38 ? -7.812 -0.292 17.406 1 68.75 38 ARG B O 1
ATOM 1000 N N . PRO B 1 39 ? -8.578 -1.21 19.375 1 73.69 39 PRO B N 1
ATOM 1001 C CA . PRO B 1 39 ? -9.969 -1.222 18.922 1 73.69 39 PRO B CA 1
ATOM 1002 C C . PRO B 1 39 ? -10.445 0.146 18.438 1 73.69 39 PRO B C 1
ATOM 1004 O O . PRO B 1 39 ? -11.266 0.23 17.531 1 73.69 39 PRO B O 1
ATOM 1007 N N . ASP B 1 40 ? -9.852 1.3 19 1 77.56 40 ASP B N 1
ATOM 1008 C CA . ASP B 1 40 ? -10.297 2.645 18.641 1 77.56 40 ASP B CA 1
ATOM 1009 C C . ASP B 1 40 ? -9.406 3.258 17.562 1 77.56 40 ASP B C 1
ATOM 1011 O O . ASP B 1 40 ? -9.617 4.402 17.156 1 77.56 40 ASP B O 1
ATOM 1015 N N . ALA B 1 41 ? -8.555 2.4 17.188 1 76.31 41 ALA B N 1
ATOM 1016 C CA . ALA B 1 41 ? -7.656 2.91 16.156 1 76.31 41 ALA B CA 1
ATOM 1017 C C . ALA B 1 41 ? -8.32 2.859 14.773 1 76.31 41 ALA B C 1
ATOM 1019 O O . ALA B 1 41 ? -9.164 1.999 14.516 1 76.31 41 ALA B O 1
ATOM 1020 N N . PRO B 1 42 ? -8.016 3.834 14 1 82.25 42 PRO B N 1
ATOM 1021 C CA . PRO B 1 42 ? -8.523 3.725 12.633 1 82.25 42 PRO B CA 1
ATOM 1022 C C . PRO B 1 42 ? -8.078 2.439 11.938 1 82.25 42 PRO B C 1
ATOM 1024 O O . PRO B 1 42 ? -7.07 1.841 12.328 1 82.25 42 PRO B O 1
ATOM 1027 N N . HIS B 1 43 ? -8.984 2.018 11.094 1 86.38 43 HIS B N 1
ATOM 1028 C CA . HIS B 1 43 ? -8.586 0.892 10.258 1 86.38 43 HIS B CA 1
ATOM 1029 C C . HIS B 1 43 ? -7.762 1.358 9.062 1 86.38 43 HIS B C 1
ATOM 1031 O O . HIS B 1 43 ? -8.164 2.273 8.344 1 86.38 43 HIS B O 1
ATOM 1037 N N . GLY B 1 44 ? -6.594 0.812 8.938 1 90.38 44 GLY B N 1
ATOM 1038 C CA . GLY B 1 44 ? -5.691 1.191 7.863 1 90.38 44 GLY B CA 1
ATOM 1039 C C . GLY B 1 44 ? -4.637 0.143 7.57 1 90.38 44 GLY B C 1
ATOM 1040 O O . GLY B 1 44 ? -4.812 -1.031 7.902 1 90.38 44 GLY B O 1
ATOM 1041 N N . ILE B 1 45 ? -3.678 0.553 6.82 1 93.25 45 ILE B N 1
ATOM 1042 C CA . ILE B 1 45 ? -2.57 -0.343 6.508 1 93.25 45 ILE B CA 1
ATOM 1043 C C . ILE B 1 45 ? -1.257 0.277 6.977 1 93.25 45 ILE B C 1
ATOM 1045 O O . ILE B 1 45 ? -1.135 1.502 7.055 1 9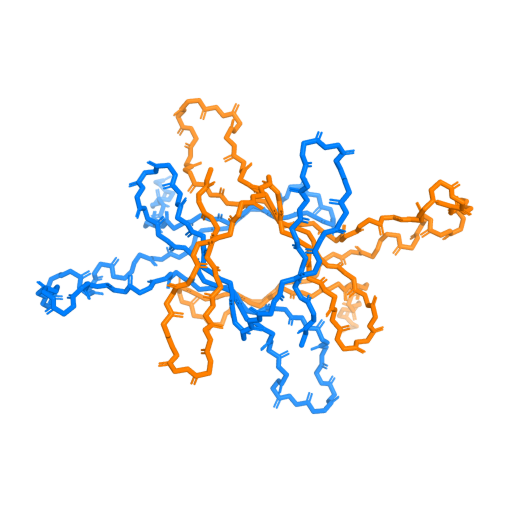3.25 45 ILE B O 1
ATOM 1049 N N . THR B 1 46 ? -0.404 -0.589 7.375 1 91.75 46 THR B N 1
ATOM 1050 C CA . THR B 1 46 ? 0.994 -0.218 7.57 1 91.75 46 THR B CA 1
ATOM 1051 C C . THR B 1 46 ? 1.827 -0.589 6.348 1 91.75 46 THR B C 1
ATOM 1053 O O . THR B 1 46 ? 1.665 -1.674 5.785 1 91.75 46 THR B O 1
ATOM 1056 N N . ILE B 1 47 ? 2.662 0.351 5.91 1 92.12 47 ILE B N 1
ATOM 1057 C CA . ILE B 1 47 ? 3.6 0.099 4.82 1 92.12 47 ILE B CA 1
ATOM 1058 C C . ILE B 1 47 ? 5.031 0.174 5.348 1 92.12 47 ILE B C 1
ATOM 1060 O O . ILE B 1 47 ? 5.383 1.101 6.082 1 92.12 47 ILE B O 1
ATOM 1064 N N . TRP B 1 48 ? 5.789 -0.776 5.043 1 86.94 48 TRP B N 1
ATOM 1065 C CA . TRP B 1 48 ? 7.18 -0.731 5.484 1 86.94 48 TRP B CA 1
ATOM 1066 C C . TRP B 1 48 ? 8.109 -1.289 4.414 1 86.94 48 TRP B C 1
ATOM 1068 O O . TRP B 1 48 ? 7.676 -2.033 3.531 1 86.94 48 TRP B O 1
ATOM 1078 N N . GLY B 1 49 ? 9.117 -0.644 4.359 1 78.69 49 GLY B N 1
ATOM 1079 C CA . GLY B 1 49 ? 10.141 -1.136 3.451 1 78.69 49 GLY B CA 1
ATOM 1080 C C . GLY B 1 49 ? 10.469 -2.602 3.66 1 78.69 49 GLY B C 1
ATOM 1081 O O . GLY B 1 49 ? 10.461 -3.092 4.793 1 78.69 49 GLY B O 1
ATOM 1082 N N . GLY B 1 50 ? 10.086 -3.4 2.662 1 61.06 50 GLY B N 1
ATOM 1083 C CA . GLY B 1 50 ? 10.07 -4.852 2.592 1 61.06 50 GLY B CA 1
ATOM 1084 C C . GLY B 1 50 ? 11.305 -5.488 3.209 1 61.06 50 GLY B C 1
ATOM 1085 O O . G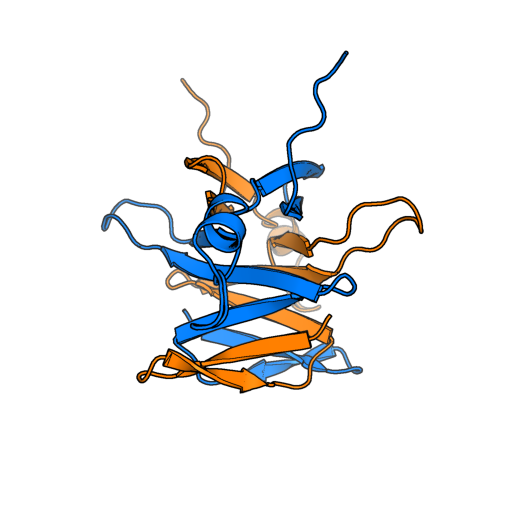LY B 1 50 ? 12.156 -4.793 3.762 1 61.06 50 GLY B O 1
ATOM 1086 N N . ARG B 1 51 ? 11.086 -6.941 3.229 1 54.47 51 ARG B N 1
ATOM 1087 C CA . ARG B 1 51 ? 11.852 -8.062 3.754 1 54.47 51 ARG B CA 1
ATOM 1088 C C . ARG B 1 51 ? 13.344 -7.863 3.518 1 54.47 51 ARG B C 1
ATOM 1090 O O . ARG B 1 51 ? 13.758 -7.484 2.42 1 54.47 51 ARG B O 1
ATOM 1097 N N . GLN B 1 52 ? 13.781 -7.395 4.617 1 45.75 52 GLN B N 1
ATOM 1098 C CA . GLN B 1 52 ? 15.203 -7.641 4.859 1 45.75 52 GLN B CA 1
ATOM 1099 C C . GLN B 1 52 ? 15.68 -8.883 4.113 1 45.75 52 GLN B C 1
ATOM 1101 O O . GLN B 1 52 ? 14.883 -9.773 3.809 1 45.75 52 GLN B O 1
ATOM 1106 N N . PRO B 1 53 ? 16.906 -8.977 4.316 1 40.59 53 PRO B N 1
ATOM 1107 C CA . PRO B 1 53 ? 17.797 -10.062 3.906 1 40.59 53 PRO B CA 1
ATOM 1108 C C . PRO B 1 53 ? 17.266 -11.445 4.293 1 40.59 53 PRO B C 1
ATOM 1110 O O . PRO B 1 53 ? 16.594 -11.586 5.324 1 40.59 53 PRO B O 1
ATOM 1113 N N . LEU B 1 54 ? 16.672 -12.125 3.492 1 44.53 54 LEU B N 1
ATOM 1114 C CA . LEU B 1 54 ? 16.719 -13.555 3.766 1 44.53 54 LEU B CA 1
ATOM 1115 C C . LEU B 1 54 ? 17.688 -13.859 4.902 1 44.53 54 LEU B C 1
ATOM 1117 O O . LEU B 1 54 ? 18.625 -13.102 5.152 1 44.53 54 LEU B O 1
ATOM 1121 N N . GLU B 1 55 ? 17.141 -14.555 5.844 1 49.31 55 GLU B N 1
ATOM 1122 C CA . GLU B 1 55 ? 18.062 -15.086 6.844 1 49.31 55 GLU B CA 1
ATOM 1123 C C . GLU B 1 55 ? 19.5 -15.039 6.34 1 49.31 55 GLU B C 1
ATOM 1125 O O . GLU B 1 55 ? 20.438 -14.977 7.133 1 49.31 55 GLU B O 1
ATOM 1130 N N . SER B 1 56 ? 19.531 -15.164 5.203 1 49.16 56 SER B N 1
ATOM 1131 C CA . SER B 1 56 ? 20.891 -15.148 4.672 1 49.16 56 SER B CA 1
ATOM 1132 C C . SER B 1 56 ? 21.438 -13.727 4.574 1 49.16 56 SER B C 1
ATOM 1134 O O . SER B 1 56 ? 22.562 -13.508 4.109 1 49.16 56 SER B O 1
ATOM 1136 N N . TRP B 1 57 ? 20.484 -12.82 5.066 1 48.69 57 TRP B N 1
ATOM 1137 C CA . TRP B 1 57 ? 21.031 -11.477 4.887 1 48.69 57 TRP B CA 1
ATOM 1138 C C . TRP B 1 57 ? 22.016 -11.141 5.996 1 48.69 57 TRP B C 1
ATOM 1140 O O . TRP B 1 57 ? 21.766 -11.414 7.172 1 48.69 57 TRP B O 1
ATOM 1150 N N . THR B 1 58 ? 23.156 -10.75 5.621 1 52.5 58 THR B N 1
ATOM 1151 C CA . THR B 1 58 ? 24.188 -10.273 6.531 1 52.5 58 THR B CA 1
ATOM 1152 C C . THR B 1 58 ? 23.781 -8.953 7.18 1 52.5 58 THR B C 1
ATOM 1154 O O . THR B 1 58 ? 22.797 -8.336 6.773 1 52.5 58 THR B O 1
ATOM 1157 N N . GLU B 1 59 ? 24.391 -8.617 8.25 1 53.16 59 GLU B N 1
ATOM 1158 C CA . GLU B 1 59 ? 24.25 -7.336 8.938 1 53.16 59 GLU B CA 1
ATOM 1159 C C . GLU B 1 59 ? 24.25 -6.176 7.949 1 53.16 59 GLU B C 1
ATOM 1161 O O . GLU B 1 59 ? 23.516 -5.207 8.117 1 53.16 59 GLU B O 1
ATOM 1166 N N . GLU B 1 60 ? 25.047 -6.227 7.008 1 53.34 60 GLU B N 1
ATOM 1167 C CA . GLU B 1 60 ? 25.141 -5.184 5.992 1 53.34 60 GLU B CA 1
ATOM 1168 C C . GLU B 1 60 ? 23.844 -5.055 5.199 1 53.34 60 GLU B C 1
ATOM 1170 O O . GLU B 1 60 ? 23.422 -3.947 4.859 1 53.34 60 GLU B O 1
ATOM 1175 N N . ASP B 1 61 ? 23.234 -6.18 5.008 1 51.34 61 ASP B N 1
ATOM 1176 C CA . ASP B 1 61 ? 22 -6.195 4.23 1 51.34 61 ASP B CA 1
ATOM 1177 C C . ASP B 1 61 ? 20.859 -5.504 4.984 1 51.34 61 ASP B C 1
ATOM 1179 O O . ASP B 1 61 ? 20.047 -4.801 4.383 1 51.34 61 ASP B O 1
ATOM 1183 N N . ARG B 1 62 ? 20.828 -5.77 6.258 1 51.41 62 ARG B N 1
ATOM 1184 C CA . ARG B 1 62 ? 19.812 -5.188 7.125 1 51.41 62 ARG B CA 1
ATOM 1185 C C . ARG B 1 62 ? 19.953 -3.67 7.188 1 51.41 62 ARG B C 1
ATOM 1187 O O . ARG B 1 62 ? 18.953 -2.957 7.355 1 51.41 62 ARG B O 1
ATOM 1194 N N . GLN B 1 63 ? 21.109 -3.312 7.336 1 49.5 63 GLN B N 1
ATOM 1195 C CA . GLN B 1 63 ? 21.359 -1.875 7.375 1 49.5 63 GLN B CA 1
ATOM 1196 C C . GLN B 1 63 ? 20.828 -1.191 6.121 1 49.5 63 GLN B C 1
ATOM 1198 O O . GLN B 1 63 ? 20.609 0.022 6.113 1 49.5 63 GLN B O 1
ATOM 1203 N N . LEU B 1 64 ? 20.625 -2.086 5.254 1 48.12 64 LEU B N 1
ATOM 1204 C CA . LEU B 1 64 ? 20.109 -1.491 4.02 1 48.12 64 LEU B CA 1
ATOM 1205 C C . LEU B 1 64 ? 18.594 -1.333 4.074 1 48.12 64 LEU B C 1
ATOM 1207 O O . LEU B 1 64 ? 17.969 -1.02 3.062 1 48.12 64 LEU B O 1
ATOM 1211 N N . SER B 1 65 ? 18.156 -1.802 5.262 1 53.12 65 SER B N 1
ATOM 1212 C CA . SER B 1 65 ? 16.734 -1.521 5.32 1 53.12 65 SER B CA 1
ATOM 1213 C C . SER B 1 65 ? 16.438 -0.061 4.996 1 53.12 65 SER B C 1
ATOM 1215 O O . SER B 1 65 ? 16.984 0.844 5.637 1 53.12 65 SER B O 1
ATOM 1217 N N . GLU B 1 66 ? 16.125 0.148 3.832 1 63.19 66 GLU B N 1
ATOM 1218 C CA . GLU B 1 66 ? 16 1.497 3.289 1 63.19 66 GLU B CA 1
ATOM 1219 C C . GLU B 1 66 ? 14.859 2.254 3.965 1 63.19 66 GLU B C 1
ATOM 1221 O O . GLU B 1 66 ? 13.852 1.653 4.359 1 63.19 66 GLU B O 1
ATOM 1226 N N . GLN B 1 67 ? 15.102 3.426 4.367 1 76.81 67 GLN B N 1
ATOM 1227 C CA . GLN B 1 67 ? 14.102 4.406 4.773 1 76.81 67 GLN B CA 1
ATOM 1228 C C . GLN B 1 67 ? 12.953 4.473 3.766 1 76.81 67 GLN B C 1
ATOM 1230 O O . GLN B 1 67 ? 13.047 3.904 2.674 1 76.81 67 GLN B O 1
ATOM 1235 N N . LEU B 1 68 ? 11.891 4.898 4.281 1 87.69 68 LEU B N 1
ATOM 1236 C CA . LEU B 1 68 ? 10.766 5.168 3.395 1 87.69 68 LEU B CA 1
ATOM 1237 C C . LEU B 1 68 ? 10.602 6.668 3.164 1 87.69 68 LEU B C 1
ATOM 1239 O O . LEU B 1 68 ? 10.703 7.457 4.105 1 87.69 68 LEU B O 1
ATOM 1243 N N . ASN B 1 69 ? 10.453 7 1.949 1 87.19 69 ASN B N 1
ATOM 1244 C CA . ASN B 1 69 ? 10.086 8.359 1.568 1 87.19 69 ASN B CA 1
ATOM 1245 C C . ASN B 1 69 ? 8.609 8.453 1.174 1 87.19 69 ASN B C 1
ATOM 1247 O O . ASN B 1 69 ? 8.039 7.492 0.656 1 87.19 69 ASN B O 1
ATOM 1251 N N . LEU B 1 70 ? 8.031 9.617 1.514 1 90.44 70 LEU B N 1
ATOM 1252 C CA . LEU B 1 70 ? 6.629 9.805 1.15 1 90.44 70 LEU B CA 1
ATOM 1253 C C . LEU B 1 70 ? 6.375 11.242 0.691 1 90.44 70 LEU B C 1
ATOM 1255 O O . LEU B 1 70 ? 7.051 12.172 1.143 1 90.44 70 LEU B O 1
ATOM 1259 N N . THR B 1 71 ? 5.496 11.43 -0.191 1 88.56 71 THR B N 1
ATOM 1260 C CA . THR B 1 71 ? 5.012 12.742 -0.61 1 88.56 71 THR B CA 1
ATOM 1261 C C . THR B 1 71 ? 3.506 12.711 -0.847 1 88.56 71 THR B C 1
ATOM 1263 O O . THR B 1 71 ? 2.998 11.828 -1.543 1 88.56 71 THR B O 1
ATOM 1266 N N . LEU B 1 72 ? 2.838 13.625 -0.224 1 86.88 72 LEU B N 1
ATOM 1267 C CA . LEU B 1 72 ? 1.414 13.781 -0.499 1 86.88 72 LEU B CA 1
ATOM 1268 C C . LEU B 1 72 ? 1.188 14.328 -1.905 1 86.88 72 LEU B C 1
ATOM 1270 O O . LEU B 1 72 ? 1.761 15.352 -2.277 1 86.88 72 LEU B O 1
ATOM 1274 N N . ILE B 1 73 ? 0.385 13.695 -2.695 1 83.69 73 ILE B N 1
ATOM 1275 C CA . ILE B 1 73 ? 0.079 14.109 -4.059 1 83.69 73 ILE B CA 1
ATOM 1276 C C . ILE B 1 73 ? -1.254 14.859 -4.082 1 83.69 73 ILE B C 1
ATOM 1278 O O . ILE B 1 73 ? -1.407 15.844 -4.801 1 83.69 73 ILE B O 1
ATOM 1282 N N . ALA B 1 74 ? -2.205 14.359 -3.344 1 81.75 74 ALA B N 1
ATOM 1283 C CA . ALA B 1 74 ? -3.535 14.93 -3.145 1 81.75 74 ALA B CA 1
ATOM 1284 C C . ALA B 1 74 ? -4.086 14.562 -1.769 1 81.75 74 ALA B C 1
ATOM 1286 O O . ALA B 1 74 ? -3.459 13.812 -1.019 1 81.75 74 ALA B O 1
ATOM 1287 N N . GLY B 1 75 ? -5.195 15.164 -1.384 1 79 75 GLY B N 1
ATOM 1288 C CA . GLY B 1 75 ? -5.785 14.875 -0.087 1 79 75 GLY B CA 1
ATOM 1289 C C . GLY B 1 75 ? -6.098 13.398 0.109 1 79 75 GLY B C 1
ATOM 1290 O O . GLY B 1 75 ? -6.246 12.938 1.242 1 79 75 GLY B O 1
ATOM 1291 N N . ASN B 1 76 ? -6.164 12.672 -1.003 1 83.44 76 ASN B N 1
ATOM 1292 C CA . ASN B 1 76 ? -6.531 11.266 -0.912 1 83.44 76 ASN B CA 1
ATOM 1293 C C . ASN B 1 76 ? -5.48 10.367 -1.554 1 83.44 76 ASN B C 1
ATOM 1295 O O . ASN B 1 76 ? -5.77 9.234 -1.927 1 83.44 76 ASN B O 1
ATOM 1299 N N . CYS B 1 77 ? -4.273 10.984 -1.693 1 87.56 77 CYS B N 1
ATOM 1300 C CA . CYS B 1 77 ? -3.273 10.227 -2.434 1 87.56 77 CYS B CA 1
ATOM 1301 C C . CYS B 1 77 ? -1.873 10.508 -1.9 1 87.56 77 CYS B C 1
ATOM 1303 O O . CYS B 1 77 ? -1.512 11.656 -1.666 1 87.56 77 CYS B O 1
ATOM 1305 N N . VAL B 1 78 ? -1.048 9.445 -1.748 1 91.75 78 VAL B N 1
ATOM 1306 C CA . VAL B 1 78 ? 0.327 9.562 -1.273 1 91.75 78 VAL B CA 1
ATOM 1307 C C . VAL B 1 78 ? 1.236 8.656 -2.102 1 91.75 78 VAL B C 1
ATOM 1309 O O . VAL B 1 78 ? 0.857 7.531 -2.447 1 91.75 78 VAL B O 1
ATOM 1312 N N . ASP B 1 79 ? 2.391 9.188 -2.447 1 91.06 79 ASP B N 1
ATOM 1313 C CA . ASP B 1 79 ? 3.457 8.375 -3.023 1 91.06 79 ASP B CA 1
ATOM 1314 C C . ASP B 1 79 ? 4.422 7.887 -1.943 1 91.06 79 ASP B C 1
ATOM 1316 O O . ASP B 1 79 ? 4.848 8.664 -1.089 1 91.0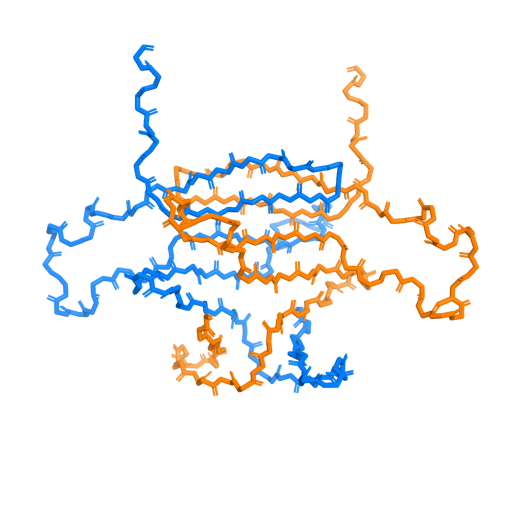6 79 ASP B O 1
ATOM 1320 N N . VAL B 1 80 ? 4.75 6.621 -1.993 1 92.06 80 VAL B N 1
ATOM 1321 C CA . VAL B 1 80 ? 5.684 6.02 -1.049 1 92.06 80 VAL B CA 1
ATOM 1322 C C . VAL B 1 80 ? 6.777 5.273 -1.81 1 92.06 80 VAL B C 1
ATOM 1324 O O . VAL B 1 80 ? 6.488 4.527 -2.748 1 92.06 80 VAL B O 1
ATOM 1327 N N . TRP B 1 81 ? 8.078 5.496 -1.414 1 90.06 81 TRP B N 1
ATOM 1328 C CA . TRP B 1 81 ? 9.156 4.75 -2.061 1 90.06 81 TRP B CA 1
ATOM 1329 C C . TRP B 1 81 ? 10.32 4.531 -1.103 1 90.06 81 TRP B C 1
ATOM 1331 O O . TRP B 1 81 ? 10.562 5.355 -0.217 1 90.06 81 TRP B O 1
ATOM 1341 N N . PRO B 1 82 ? 10.922 3.424 -1.27 1 86.62 82 PRO B N 1
ATOM 1342 C CA . PRO B 1 82 ? 12.094 3.156 -0.435 1 86.62 82 PRO B CA 1
ATOM 1343 C C . PRO B 1 82 ? 13.312 3.98 -0.846 1 86.62 82 PRO B C 1
ATOM 1345 O O . PRO B 1 82 ? 13.516 4.234 -2.035 1 86.62 82 PRO B O 1
ATOM 1348 N N . GLY B 1 83 ? 14.031 4.445 0.122 1 79.56 83 GLY B N 1
ATOM 1349 C CA . GLY B 1 83 ? 15.266 5.152 -0.163 1 79.56 83 GLY B CA 1
ATOM 1350 C C . GLY B 1 83 ? 15.703 6.066 0.965 1 79.56 83 GLY B C 1
ATOM 1351 O O . GLY B 1 83 ? 14.922 6.363 1.869 1 79.56 83 GLY B O 1
ATOM 1352 N N . ARG B 1 84 ? 16.953 6.438 0.89 1 72.19 84 ARG B N 1
ATOM 1353 C CA . ARG B 1 84 ? 17.484 7.391 1.859 1 72.19 84 ARG B CA 1
ATOM 1354 C C . ARG B 1 84 ? 17 8.805 1.561 1 72.19 84 ARG B C 1
ATOM 1356 O O . ARG B 1 84 ? 16.875 9.195 0.397 1 72.19 84 ARG B O 1
ATOM 1363 N N . ALA B 1 85 ? 16.328 9.422 2.635 1 59.81 85 ALA B N 1
ATOM 1364 C CA . ALA B 1 85 ? 15.883 10.805 2.475 1 59.81 85 ALA B CA 1
ATOM 1365 C C . ALA B 1 85 ? 17 11.672 1.896 1 59.81 85 ALA B C 1
ATOM 1367 O O . ALA B 1 85 ? 18.172 11.5 2.23 1 59.81 85 ALA B O 1
ATOM 1368 N N . LYS B 1 86 ? 16.75 12.219 0.667 1 53.81 86 LYS B N 1
ATOM 1369 C CA . LYS B 1 86 ? 17.766 13.164 0.217 1 53.81 86 LYS B CA 1
ATOM 1370 C C . LYS B 1 86 ? 17.938 14.297 1.223 1 53.81 86 LYS B C 1
ATOM 1372 O O . LYS B 1 86 ? 16.953 14.844 1.732 1 53.81 86 LYS B O 1
ATOM 1377 N N . LYS B 1 87 ? 19.141 14.453 1.771 1 48.66 87 LYS B N 1
ATOM 1378 C CA . LYS B 1 87 ? 19.484 15.664 2.518 1 48.66 87 LYS B CA 1
ATOM 1379 C C . LYS B 1 87 ? 19.125 16.922 1.732 1 48.66 87 LYS B C 1
ATOM 1381 O O . LYS B 1 87 ? 19.453 17.031 0.549 1 48.66 87 LYS B O 1
ATOM 1386 N N . GLN B 1 88 ? 17.906 17.594 1.992 1 35.41 88 GLN B N 1
ATOM 1387 C CA . GLN B 1 88 ? 17.828 18.953 1.453 1 35.41 88 GLN B CA 1
ATOM 1388 C C . GLN B 1 88 ? 19.125 19.719 1.699 1 35.41 88 GLN B C 1
ATOM 1390 O O . GLN B 1 88 ? 19.531 19.906 2.848 1 35.41 88 GLN B O 1
ATOM 1395 N N . ASP B 1 89 ? 20.016 19.594 0.832 1 35.34 89 ASP B N 1
ATOM 1396 C CA . ASP B 1 89 ? 21.047 20.609 0.974 1 35.34 89 ASP B CA 1
ATOM 1397 C C . ASP B 1 89 ? 20.438 22 1.087 1 35.34 89 ASP B C 1
ATOM 1399 O O . ASP B 1 89 ? 19.469 22.328 0.399 1 35.34 89 ASP B O 1
#

Foldseek 3Di:
DWDWDADPVRDTDTDDDAKDWDQDPVRWIKIKGWDDPDPPDDTDMDIAGDDWDDVPHDPVRVVPRFDKDKDDPDPPDMDIDGHDPPPPD/DWDWDADPVRDTDTDDDAKDWDQDPVRWIKIKGWDDPDPPDDTDMDIAGDDFDDVPHDPVRVVPRFDKDKDDPDPPDMDIDGHDPPPPD

Solvent-accessible surface area (backbone atoms only — not comparable to full-atom values): 9825 Å² total; per-residue (Å²): 104,49,40,27,25,21,43,100,84,61,51,77,40,79,49,88,46,71,32,40,36,36,35,39,87,84,66,51,43,38,29,37,33,69,43,72,89,43,96,87,42,70,60,31,32,33,39,28,45,35,84,61,40,55,90,80,36,49,73,71,47,44,68,51,58,38,26,50,38,73,46,79,76,48,68,32,28,34,37,39,27,66,33,74,76,75,76,82,122,104,48,40,28,27,21,43,99,85,63,51,78,41,80,49,89,46,71,36,41,36,37,34,39,88,84,66,50,44,38,29,37,33,68,43,70,90,43,96,88,44,71,60,31,34,34,39,28,47,29,85,54,43,54,92,80,35,49,74,73,45,46,69,52,56,37,28,48,37,74,46,78,77,47,68,33,27,34,37,39,26,65,33,74,76,75,76,82,122

Nearest PDB structures (foldseek):
  6m3l-assembly1_B-2  TM=4.741E-01  e=2.824E+00  Pyrococcus abyssi GE5
  6l2o-assembly1_B-2  TM=4.737E-01  e=3.976E+00  Pyrococcus abyssi GE5
  6z32-assembly2_B  TM=4.462E-01  e=6.275E+00  Homo sapiens
  6z32-assembly1_A  TM=4.409E-01  e=9.355E+00  Homo sapiens
  4os3-assembly1_A  TM=3.648E-01  e=7.034E+00  Homo sapiens

Secondary structure (DSSP, 8-state):
-EEEEE-TT--EEEE--S-EEEE-TTS-EEEEEEE--STTSPPEEEEEE---S-TT--HHHHHT---EEEEEEETTEEEEEES------/-EEEEE-TT--EEEE--S-EEEE-TTS-EEEEEEE--STTSPPEEEEEE---S-TT--HHHHTT-PPEEEEEEETTEEEEEESPPP---

Organism: Scandinavium goeteborgense (NCBI:txid1851514)

Sequence (178 aa):
MKIFVTDSTGALHQVEGETVVVELENGKTLELGEFNYRPDAPHGITIWGGRQPLESWTEEDRQLSEQLNLTLIAGNCVDVWPGRAKKQDMKIFVTDSTGALHQVEGETVVVELENGKTLELGEFNYRPDAPHGITIWGGRQPLESWTEEDRQLSEQLNLTLIAGNCVDVWPGRAKKQD

pLDDT: mean 77.82, std 17.24, range [34.66, 96.06]

Radius of gyration: 16.37 Å; Cα contacts (8 Å, |Δi|>4): 397; chains: 2; bounding box: 50×41×37 Å